Protein AF-A0A5C7MU66-F1 (afdb_monomer_lite)

pLDDT: mean 79.85, std 16.3, range [35.69, 97.62]

Sequence (130 aa):
MAGAGGIAARFTWHPDYANRTLFDVRQELVDDISADQRAYELAMEAAEAKESDALASIMALDKKWSEYDMGWAEADPGQLADRILEWRWEQEKRHELIPFSEIRAAAPPPEIPPQQAAWLSFLKRLFGRD

Foldseek 3Di:
DDPDDQQPDAQCQQPVGHRHGLVVQLVVQLVVLVVLLVLLVVLVVVVVVPDPVSVVSNVVSCVVCVQQALQSSPDNSNVSSVLVSVVSVVCSVVVHPDGSVVVCPPDDHPDRDPVCPVVSVVVCVVPVPD

Radius of gyration: 16.6 Å; chains: 1; bounding box: 36×30×45 Å

Structure (mmCIF, N/CA/C/O backbone):
data_AF-A0A5C7MU66-F1
#
_entry.id   AF-A0A5C7MU66-F1
#
loop_
_atom_site.group_PDB
_atom_site.id
_atom_site.type_symbol
_atom_site.label_atom_id
_atom_site.label_alt_id
_atom_site.label_comp_id
_atom_site.label_asym_id
_atom_site.label_entity_id
_atom_site.label_seq_id
_atom_site.pdbx_PDB_ins_code
_atom_site.Cartn_x
_atom_site.Cartn_y
_atom_site.Cartn_z
_atom_site.occupancy
_atom_site.B_iso_or_equiv
_atom_site.auth_seq_id
_atom_site.auth_comp_id
_atom_site.auth_asym_id
_atom_site.auth_atom_id
_atom_site.pdbx_PDB_model_num
ATOM 1 N N . MET A 1 1 ? 13.726 17.668 -20.332 1.00 40.41 1 MET A N 1
ATOM 2 C CA . MET A 1 1 ? 12.865 16.828 -21.192 1.00 40.41 1 MET A CA 1
ATOM 3 C C . MET A 1 1 ? 13.204 15.371 -20.926 1.00 40.41 1 MET A C 1
ATOM 5 O O . MET A 1 1 ? 14.298 14.960 -21.278 1.00 40.41 1 MET A O 1
ATOM 9 N N . ALA A 1 2 ? 12.310 14.627 -20.277 1.00 38.50 2 ALA A N 1
ATOM 10 C CA . ALA A 1 2 ? 12.358 13.164 -20.176 1.00 38.50 2 ALA A CA 1
ATOM 11 C C . ALA A 1 2 ? 10.917 12.661 -19.986 1.00 38.50 2 ALA A C 1
ATOM 13 O O . ALA A 1 2 ? 10.515 12.233 -18.912 1.00 38.50 2 ALA A O 1
ATOM 14 N N . GLY A 1 3 ? 10.098 12.857 -21.018 1.00 46.03 3 GLY A N 1
ATOM 15 C CA . GLY A 1 3 ? 8.733 12.347 -21.098 1.00 46.03 3 GLY A CA 1
ATOM 16 C C . GLY A 1 3 ? 8.693 11.159 -22.055 1.00 46.03 3 GLY A C 1
ATOM 17 O O . GLY A 1 3 ? 9.414 11.173 -23.048 1.00 46.03 3 GLY A O 1
ATOM 18 N N . ALA A 1 4 ? 7.836 10.181 -21.746 1.00 38.91 4 ALA A N 1
ATOM 19 C CA . ALA A 1 4 ? 7.479 8.984 -22.530 1.00 38.91 4 ALA A CA 1
ATOM 20 C C . ALA A 1 4 ? 8.136 7.628 -22.175 1.00 38.91 4 ALA A C 1
ATOM 22 O O . ALA A 1 4 ? 7.857 6.647 -22.855 1.00 38.91 4 ALA A O 1
ATOM 23 N N . GLY A 1 5 ? 8.916 7.511 -21.090 1.00 43.78 5 GLY A N 1
ATOM 24 C CA . GLY A 1 5 ? 9.433 6.206 -20.619 1.00 43.78 5 GLY A CA 1
ATOM 25 C C . GLY A 1 5 ? 8.619 5.521 -19.505 1.00 43.78 5 GLY A C 1
ATOM 26 O O . GLY A 1 5 ? 8.653 4.302 -19.380 1.00 43.78 5 GLY A O 1
ATOM 27 N N . GLY A 1 6 ? 7.873 6.288 -18.699 1.00 52.06 6 GLY A N 1
ATOM 28 C CA . GLY A 1 6 ? 7.305 5.800 -17.430 1.00 52.06 6 GLY A CA 1
ATOM 29 C C . GLY A 1 6 ? 6.096 4.864 -17.540 1.00 52.06 6 GLY A C 1
ATOM 30 O O . GLY A 1 6 ? 5.855 4.084 -16.631 1.00 52.06 6 GLY A O 1
ATOM 31 N N . ILE A 1 7 ? 5.354 4.902 -18.653 1.00 53.34 7 ILE A N 1
ATOM 32 C CA . ILE A 1 7 ? 4.136 4.086 -18.849 1.00 53.34 7 ILE A CA 1
ATOM 33 C C . ILE A 1 7 ? 4.471 2.738 -19.522 1.00 53.34 7 ILE A C 1
ATOM 35 O O . ILE A 1 7 ? 3.722 1.775 -19.412 1.00 53.34 7 ILE A O 1
ATOM 39 N N . ALA A 1 8 ? 5.621 2.644 -20.201 1.00 64.81 8 ALA A N 1
ATOM 40 C CA . ALA A 1 8 ? 6.012 1.463 -20.975 1.00 64.81 8 ALA A CA 1
ATOM 41 C C . ALA A 1 8 ? 6.987 0.525 -20.247 1.00 64.81 8 ALA A C 1
ATOM 43 O O . ALA A 1 8 ? 7.207 -0.594 -20.710 1.00 64.81 8 ALA A O 1
ATOM 44 N N . ALA A 1 9 ? 7.601 0.964 -19.146 1.00 84.88 9 ALA A N 1
ATOM 45 C CA . ALA A 1 9 ? 8.543 0.126 -18.421 1.00 84.88 9 ALA A CA 1
ATOM 46 C C . ALA A 1 9 ? 7.796 -0.983 -17.650 1.00 84.88 9 ALA A C 1
ATOM 48 O O . ALA A 1 9 ? 6.718 -0.777 -17.081 1.00 84.88 9 ALA A O 1
ATOM 49 N N . ARG A 1 10 ? 8.345 -2.197 -17.726 1.00 92.12 10 ARG A N 1
ATOM 50 C CA . ARG A 1 10 ? 7.735 -3.436 -17.239 1.00 92.12 10 ARG A CA 1
ATOM 51 C C . ARG A 1 10 ? 8.728 -4.185 -16.380 1.00 92.12 10 ARG A C 1
ATOM 53 O O . ARG A 1 10 ? 9.922 -4.167 -16.666 1.00 92.12 10 ARG A O 1
ATOM 60 N N . PHE A 1 11 ? 8.204 -4.881 -15.386 1.00 91.56 11 PHE A N 1
ATOM 61 C CA . PHE A 1 11 ? 8.966 -5.865 -14.640 1.00 91.56 11 PHE A CA 1
ATOM 62 C C . PHE A 1 11 ? 9.212 -7.084 -15.527 1.00 91.56 11 PHE A C 1
ATOM 64 O O . PHE A 1 11 ? 8.290 -7.625 -16.142 1.00 91.56 11 PHE A O 1
ATOM 71 N N . THR A 1 12 ? 10.462 -7.507 -15.610 1.00 92.19 12 THR A N 1
ATOM 72 C CA . THR A 1 12 ? 10.910 -8.675 -16.373 1.00 92.19 12 THR A CA 1
ATOM 73 C C . THR A 1 12 ? 11.468 -9.759 -15.465 1.00 92.19 12 THR A C 1
ATOM 75 O O . THR A 1 12 ? 11.353 -10.939 -15.791 1.00 92.19 12 THR A O 1
ATOM 78 N N . TRP A 1 13 ? 12.013 -9.367 -14.315 1.00 92.56 13 TRP A N 1
ATOM 79 C CA . TRP A 1 13 ? 12.637 -10.261 -13.355 1.00 92.56 13 TRP A CA 1
ATOM 80 C C . TRP A 1 13 ? 11.822 -10.426 -12.065 1.00 92.56 13 TRP A C 1
ATOM 82 O O . TRP A 1 13 ? 11.786 -11.527 -11.517 1.00 92.56 13 TRP A O 1
ATOM 92 N N . HIS A 1 14 ? 11.145 -9.377 -11.586 1.00 87.44 14 HIS A N 1
ATOM 93 C CA . HIS A 1 14 ? 10.484 -9.380 -10.281 1.00 87.44 14 HIS A CA 1
ATOM 94 C C . HIS A 1 14 ? 9.444 -10.513 -10.168 1.00 87.44 14 HIS A C 1
ATOM 96 O O . HIS A 1 14 ? 8.500 -10.549 -10.964 1.00 87.44 14 HIS A O 1
ATOM 102 N N . PRO A 1 15 ? 9.549 -11.404 -9.161 1.00 88.81 15 PRO A N 1
ATOM 103 C CA . PRO A 1 15 ? 8.752 -12.632 -9.088 1.00 88.81 15 PRO A CA 1
ATOM 104 C C . PRO A 1 15 ? 7.244 -12.364 -9.037 1.00 88.81 15 PRO A C 1
ATOM 106 O O . PRO A 1 15 ? 6.479 -13.036 -9.723 1.00 88.81 15 PRO A O 1
ATOM 109 N N . ASP A 1 16 ? 6.830 -11.337 -8.292 1.00 88.50 16 ASP A N 1
ATOM 110 C CA . ASP A 1 16 ? 5.407 -11.021 -8.093 1.00 88.50 16 ASP A CA 1
ATOM 111 C C . ASP A 1 16 ? 4.806 -10.144 -9.203 1.00 88.50 16 ASP A C 1
ATOM 113 O O . ASP A 1 16 ? 3.587 -10.042 -9.336 1.00 88.50 16 ASP A O 1
ATOM 117 N N . TYR A 1 17 ? 5.649 -9.497 -10.015 1.00 89.50 17 TYR A N 1
ATOM 118 C CA . TYR A 1 17 ? 5.208 -8.478 -10.972 1.00 89.50 17 TYR A CA 1
ATOM 119 C C . TYR A 1 17 ? 5.629 -8.773 -12.407 1.00 89.50 17 TYR A C 1
ATOM 121 O O . TYR A 1 17 ? 5.405 -7.938 -13.278 1.00 89.50 17 TYR A O 1
ATOM 129 N N . ALA A 1 18 ? 6.201 -9.944 -12.689 1.00 89.31 18 ALA A N 1
ATOM 130 C CA . ALA A 1 18 ? 6.680 -10.306 -14.017 1.00 89.31 18 ALA A CA 1
ATOM 131 C C . ALA A 1 18 ? 5.636 -10.013 -15.112 1.00 89.31 18 ALA A C 1
ATOM 133 O O . ALA A 1 18 ? 4.472 -10.406 -15.033 1.00 89.31 18 ALA A O 1
ATOM 134 N N . ASN A 1 19 ? 6.079 -9.321 -16.162 1.00 89.62 19 ASN A N 1
ATOM 135 C CA . ASN A 1 19 ? 5.291 -8.812 -17.285 1.00 89.62 19 ASN A CA 1
ATOM 136 C C . ASN A 1 19 ? 4.285 -7.701 -16.959 1.00 89.62 19 ASN A C 1
ATOM 138 O O . ASN A 1 19 ? 3.609 -7.233 -17.878 1.00 89.62 19 ASN A O 1
ATOM 142 N N . ARG A 1 20 ? 4.182 -7.222 -15.723 1.00 93.00 20 ARG A N 1
ATOM 143 C CA . ARG A 1 20 ? 3.320 -6.086 -15.378 1.00 93.00 20 ARG A CA 1
ATOM 144 C C . ARG A 1 20 ? 4.022 -4.764 -15.665 1.00 93.00 20 ARG A C 1
ATOM 146 O O . ARG A 1 20 ? 5.248 -4.674 -15.576 1.00 93.00 20 ARG A O 1
ATOM 153 N N . THR A 1 21 ? 3.259 -3.744 -16.054 1.00 94.00 21 THR A N 1
ATOM 154 C CA . THR A 1 21 ? 3.808 -2.392 -16.231 1.00 94.00 21 THR A CA 1
ATOM 155 C C . THR A 1 21 ? 3.956 -1.700 -14.877 1.00 94.00 21 THR A C 1
ATOM 157 O O . THR A 1 21 ? 3.229 -2.013 -13.932 1.00 94.00 21 THR A O 1
ATOM 160 N N . LEU A 1 22 ? 4.871 -0.731 -14.778 1.00 92.25 22 LEU A N 1
ATOM 161 C CA . LEU A 1 22 ? 4.959 0.134 -13.594 1.00 92.25 22 LEU A CA 1
ATOM 162 C C . LEU A 1 22 ? 3.637 0.859 -13.330 1.00 92.25 22 LEU A C 1
ATOM 164 O O . LEU A 1 22 ? 3.259 1.020 -12.177 1.00 92.25 22 LEU A O 1
ATOM 168 N N . PHE A 1 23 ? 2.928 1.265 -14.387 1.00 92.12 23 PHE A N 1
ATOM 169 C CA . PHE A 1 23 ? 1.626 1.917 -14.271 1.00 92.12 23 PHE A CA 1
ATOM 170 C C . PHE A 1 23 ? 0.589 1.003 -13.605 1.00 92.12 23 PHE A C 1
ATOM 172 O O . PHE A 1 23 ? -0.047 1.422 -12.641 1.00 92.12 23 PHE A O 1
ATOM 179 N N . ASP A 1 24 ? 0.471 -0.248 -14.060 1.00 93.62 24 ASP A N 1
ATOM 180 C CA . ASP A 1 24 ? -0.501 -1.200 -13.507 1.00 93.62 24 ASP A CA 1
ATOM 181 C C . ASP A 1 24 ? -0.192 -1.529 -12.043 1.00 93.62 24 ASP A C 1
ATOM 183 O O . ASP A 1 24 ? -1.099 -1.595 -11.220 1.00 93.62 24 ASP A O 1
ATOM 187 N N . VAL A 1 25 ? 1.089 -1.730 -11.709 1.00 94.31 25 VAL A N 1
ATOM 188 C CA . VAL A 1 25 ? 1.505 -2.019 -10.325 1.00 94.31 25 VAL A CA 1
ATOM 189 C C . VAL A 1 25 ? 1.269 -0.804 -9.433 1.00 94.31 25 VAL A C 1
ATOM 191 O O . VAL A 1 25 ? 0.768 -0.951 -8.324 1.00 94.31 25 VAL A O 1
ATOM 194 N N . ARG A 1 26 ? 1.565 0.408 -9.916 1.00 94.62 26 ARG A N 1
ATOM 195 C CA . ARG A 1 26 ? 1.267 1.643 -9.182 1.00 94.62 26 ARG A CA 1
ATOM 196 C C . ARG A 1 26 ? -0.221 1.766 -8.884 1.00 94.62 26 ARG A C 1
ATOM 198 O O . ARG A 1 26 ? -0.584 2.107 -7.766 1.00 94.62 26 ARG A O 1
ATOM 205 N N . GLN A 1 27 ? -1.065 1.553 -9.892 1.00 95.88 27 GLN A N 1
ATOM 206 C CA . GLN A 1 27 ? -2.507 1.698 -9.744 1.00 95.88 27 GLN A CA 1
ATOM 207 C C . GLN A 1 27 ? -3.060 0.684 -8.739 1.00 95.88 27 GLN A C 1
ATOM 209 O O . GLN A 1 27 ? -3.793 1.079 -7.840 1.00 95.88 27 GLN A O 1
ATOM 214 N N . GLU A 1 28 ? -2.627 -0.576 -8.826 1.00 95.94 28 GLU A N 1
ATOM 215 C CA . GLU A 1 28 ? -2.991 -1.604 -7.847 1.00 95.94 28 GLU A CA 1
ATOM 216 C C . GLU A 1 28 ? -2.553 -1.228 -6.429 1.00 95.94 28 GLU A C 1
ATOM 218 O O . GLU A 1 28 ? -3.354 -1.311 -5.507 1.00 95.94 28 GLU A O 1
ATOM 223 N N . LEU A 1 29 ? -1.323 -0.732 -6.252 1.00 96.06 29 LEU A N 1
ATOM 224 C CA . LEU A 1 29 ? -0.854 -0.272 -4.944 1.00 96.06 29 LEU A CA 1
ATOM 225 C C . LEU A 1 29 ? -1.723 0.863 -4.391 1.00 96.06 29 LEU A C 1
ATOM 227 O O . LEU A 1 29 ? -2.055 0.847 -3.211 1.00 96.06 29 LEU A O 1
ATOM 231 N N . VAL A 1 30 ? -2.102 1.840 -5.219 1.00 97.06 30 VAL A N 1
ATOM 232 C CA . VAL A 1 30 ? -2.981 2.940 -4.786 1.00 97.06 30 VAL A CA 1
ATOM 233 C C . VAL A 1 30 ? -4.346 2.414 -4.351 1.00 97.06 30 VAL A C 1
ATOM 235 O O . VAL A 1 30 ? -4.851 2.843 -3.310 1.00 97.06 30 VAL A O 1
ATOM 238 N N . ASP A 1 31 ? -4.933 1.503 -5.126 1.00 97.62 31 ASP A N 1
ATOM 239 C CA . ASP A 1 31 ? -6.244 0.924 -4.836 1.00 97.62 31 ASP A CA 1
ATOM 240 C C . ASP A 1 31 ? -6.204 0.099 -3.539 1.00 97.62 31 ASP A C 1
ATOM 242 O O . ASP A 1 31 ? -7.047 0.303 -2.660 1.00 97.62 31 ASP A O 1
ATOM 246 N N . ASP A 1 32 ? -5.183 -0.744 -3.371 1.00 97.12 32 ASP A N 1
ATOM 247 C CA . ASP A 1 32 ? -4.965 -1.565 -2.177 1.00 97.12 32 ASP A CA 1
ATOM 248 C C . ASP A 1 32 ? -4.749 -0.713 -0.925 1.00 97.12 32 ASP A C 1
ATOM 250 O O . ASP A 1 32 ? -5.401 -0.935 0.094 1.00 97.12 32 ASP A O 1
ATOM 254 N N . ILE A 1 33 ? -3.861 0.285 -0.994 1.00 96.44 33 ILE A N 1
ATOM 255 C CA . ILE A 1 33 ? -3.585 1.180 0.138 1.00 96.44 33 ILE A CA 1
ATOM 256 C C . ILE A 1 33 ? -4.858 1.937 0.518 1.00 96.44 33 ILE A C 1
ATOM 258 O O . ILE A 1 33 ? -5.206 2.001 1.692 1.00 96.44 33 ILE A O 1
ATOM 262 N N . SER A 1 34 ? -5.584 2.476 -0.463 1.00 96.88 34 SER A N 1
ATOM 263 C CA . SER A 1 34 ? -6.813 3.236 -0.206 1.00 96.88 34 SER A CA 1
ATOM 264 C C . SER A 1 34 ? -7.914 2.365 0.405 1.00 96.88 34 SER A C 1
ATOM 266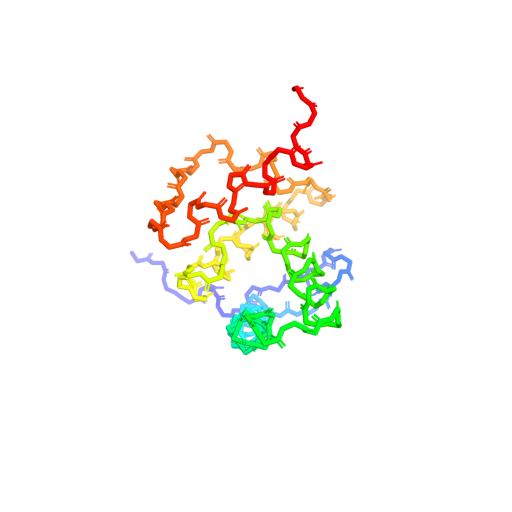 O O . SER A 1 34 ? -8.653 2.819 1.280 1.00 96.88 34 SER A O 1
ATOM 268 N N . ALA A 1 35 ? -8.056 1.122 -0.062 1.00 97.31 35 ALA A N 1
ATOM 269 C CA . ALA A 1 35 ? -9.012 0.171 0.492 1.00 97.31 35 ALA A CA 1
ATOM 270 C C . ALA A 1 35 ? -8.650 -0.203 1.935 1.00 97.31 35 ALA A C 1
ATOM 272 O O . ALA A 1 35 ? -9.515 -0.177 2.813 1.00 97.31 35 ALA A O 1
ATOM 273 N N . ASP A 1 36 ? -7.372 -0.471 2.191 1.00 96.62 36 ASP A N 1
ATOM 274 C CA . ASP A 1 36 ? -6.874 -0.856 3.507 1.00 96.62 36 ASP A CA 1
ATOM 275 C C . ASP A 1 36 ? -6.920 0.302 4.513 1.00 96.62 36 ASP A C 1
ATOM 277 O O . ASP A 1 36 ? -7.241 0.075 5.676 1.00 96.62 36 ASP A O 1
ATOM 281 N N . GLN A 1 37 ? -6.679 1.545 4.087 1.00 94.62 37 GLN A N 1
ATOM 282 C CA . GLN A 1 37 ? -6.839 2.732 4.937 1.00 94.62 37 GLN A CA 1
ATOM 283 C C . GLN A 1 37 ? -8.288 2.896 5.407 1.00 94.62 37 GLN A C 1
ATOM 285 O O . GLN A 1 37 ? -8.536 3.125 6.588 1.00 94.62 37 GLN A O 1
ATOM 290 N N . ARG A 1 38 ? -9.261 2.700 4.507 1.00 94.38 38 ARG A N 1
ATOM 291 C CA . ARG A 1 38 ? -10.687 2.718 4.874 1.00 94.38 38 ARG A CA 1
ATOM 292 C C . ARG A 1 38 ? -11.043 1.569 5.811 1.00 94.38 38 ARG A C 1
ATOM 294 O O . ARG A 1 38 ? -11.795 1.761 6.759 1.00 94.38 38 ARG A O 1
ATOM 301 N N . ALA A 1 39 ? -10.516 0.372 5.550 1.00 93.06 39 ALA A N 1
ATOM 302 C CA . ALA A 1 39 ? -10.731 -0.779 6.422 1.00 93.06 39 ALA A CA 1
ATOM 303 C C . ALA A 1 39 ? -10.140 -0.544 7.821 1.00 93.06 39 ALA A C 1
ATOM 305 O O . ALA A 1 39 ? -10.759 -0.913 8.816 1.00 93.06 39 ALA A O 1
ATOM 306 N N . TYR A 1 40 ? -8.978 0.106 7.896 1.00 90.62 40 TYR A N 1
ATOM 307 C CA . TYR A 1 40 ? -8.338 0.498 9.144 1.00 90.62 40 TYR A CA 1
ATOM 308 C C . TYR A 1 40 ? -9.181 1.512 9.921 1.00 90.62 40 TYR A C 1
ATOM 310 O O . TYR A 1 40 ? -9.423 1.302 11.105 1.00 90.62 40 TYR A O 1
ATOM 318 N N . GLU A 1 41 ? -9.678 2.566 9.267 1.00 89.50 41 GLU A N 1
ATOM 319 C CA . GLU A 1 41 ? -10.555 3.569 9.888 1.00 89.50 41 GLU A CA 1
ATOM 320 C C . GLU A 1 41 ? -11.823 2.924 10.472 1.00 89.50 41 GLU A C 1
ATOM 322 O O . GLU A 1 41 ? -12.109 3.082 11.658 1.00 89.50 41 GLU A O 1
ATOM 327 N N . LEU A 1 42 ? -12.513 2.089 9.687 1.00 90.38 42 LEU A N 1
ATOM 328 C CA . LEU A 1 42 ? -13.700 1.358 10.146 1.00 90.38 42 LEU A CA 1
ATOM 329 C C . LEU A 1 42 ? -13.392 0.410 11.313 1.00 90.38 42 LEU A C 1
ATOM 331 O O . LEU A 1 42 ? -14.183 0.283 12.249 1.00 90.38 42 LEU A O 1
ATOM 335 N N . ALA A 1 43 ? -12.246 -0.273 11.272 1.00 87.88 43 ALA A N 1
ATOM 336 C CA . ALA A 1 43 ? -11.835 -1.159 12.351 1.00 87.88 43 ALA A CA 1
ATOM 337 C C . ALA A 1 43 ? -11.469 -0.376 13.623 1.00 87.88 43 ALA A C 1
ATOM 339 O O . ALA A 1 43 ? -11.772 -0.835 14.723 1.00 87.88 43 ALA A O 1
ATOM 340 N N . MET A 1 44 ? -10.869 0.810 13.500 1.00 85.31 44 MET A N 1
ATOM 341 C CA . MET A 1 44 ? -10.591 1.696 14.634 1.00 85.31 44 MET A CA 1
ATOM 342 C C . MET A 1 44 ? -11.885 2.156 15.312 1.00 85.31 44 MET A C 1
ATOM 344 O O . MET A 1 44 ? -11.995 2.034 16.532 1.00 85.31 44 MET A O 1
ATOM 348 N N . GLU A 1 45 ? -12.889 2.579 14.539 1.00 84.75 45 GLU A N 1
ATOM 349 C CA . GLU A 1 45 ? -14.215 2.936 15.065 1.00 84.75 45 GLU A CA 1
ATOM 350 C C . GLU A 1 45 ? -14.887 1.753 15.787 1.00 84.75 45 GLU A C 1
ATOM 352 O O . GLU A 1 45 ? -15.435 1.902 16.881 1.00 84.75 45 GLU A O 1
ATOM 357 N N . ALA A 1 46 ? -14.809 0.546 15.217 1.00 82.06 46 ALA A N 1
ATOM 358 C CA . ALA A 1 46 ? -15.372 -0.661 15.827 1.00 82.06 46 ALA A CA 1
ATOM 359 C C . ALA A 1 46 ? -14.619 -1.101 17.099 1.00 82.06 46 ALA A C 1
ATOM 361 O O . ALA A 1 46 ? -15.224 -1.596 18.056 1.00 82.06 46 ALA A O 1
ATOM 362 N N . ALA A 1 47 ? -13.300 -0.900 17.156 1.00 76.69 47 ALA A N 1
ATOM 363 C CA . ALA A 1 47 ? -12.485 -1.249 18.317 1.00 76.69 47 ALA A CA 1
ATOM 364 C C . ALA A 1 47 ? -12.854 -0.418 19.560 1.00 76.69 47 ALA A C 1
ATOM 366 O O . ALA A 1 47 ? -12.826 -0.943 20.678 1.00 76.69 47 ALA A O 1
ATOM 367 N N . GLU A 1 48 ? -13.285 0.836 19.383 1.00 72.69 48 GLU A N 1
ATOM 368 C CA . GLU A 1 48 ? -13.816 1.668 20.473 1.00 72.69 48 GLU A CA 1
ATOM 369 C C . GLU A 1 48 ? -15.077 1.054 21.116 1.00 72.69 48 GLU A C 1
ATOM 371 O O . GLU A 1 48 ? -15.310 1.216 22.318 1.00 72.69 48 GLU A O 1
ATOM 376 N N . ALA A 1 49 ? -15.845 0.264 20.355 1.00 71.00 49 ALA A N 1
ATOM 377 C CA . ALA A 1 49 ? -17.060 -0.417 20.806 1.00 71.00 49 ALA A CA 1
ATOM 378 C C . ALA A 1 49 ? -16.823 -1.784 21.498 1.00 71.00 49 ALA A C 1
ATOM 380 O O . ALA A 1 49 ? -17.781 -2.376 22.000 1.00 71.00 49 ALA A O 1
ATOM 381 N N . LYS A 1 50 ? -15.559 -2.234 21.635 1.00 60.19 50 LYS A N 1
ATOM 382 C CA . LYS A 1 50 ? -15.093 -3.511 22.241 1.00 60.19 50 LYS A CA 1
ATOM 383 C C . LYS A 1 50 ? -15.282 -4.784 21.396 1.00 60.19 50 LYS A C 1
ATOM 385 O O . LYS A 1 50 ? -15.732 -5.805 21.919 1.00 60.19 50 LYS A O 1
ATOM 390 N N . GLU A 1 51 ? -14.841 -4.778 20.141 1.00 72.31 51 GLU A N 1
ATOM 391 C CA . GLU A 1 51 ? -14.756 -5.999 19.322 1.00 72.31 51 GLU A CA 1
ATOM 392 C C . GLU A 1 51 ? -13.307 -6.504 19.179 1.00 72.31 51 GLU A C 1
ATOM 394 O O . GLU A 1 51 ? -12.417 -5.787 18.722 1.00 72.31 51 GLU A O 1
ATOM 399 N N . SER A 1 52 ? -13.048 -7.762 19.566 1.00 76.38 52 SER A N 1
ATOM 400 C CA . SER A 1 52 ? -11.729 -8.411 19.423 1.00 76.38 52 SER A CA 1
ATOM 401 C C . SER A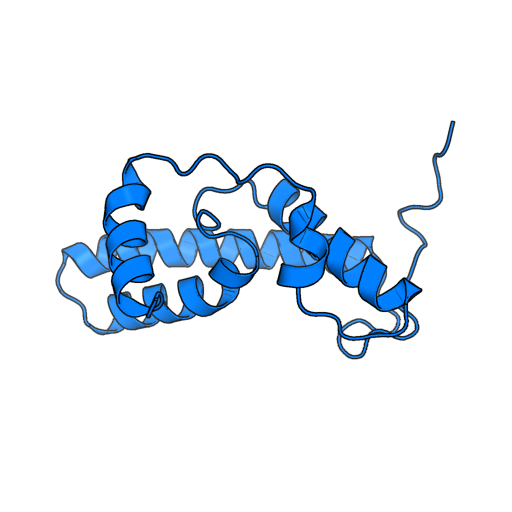 1 52 ? -11.290 -8.567 17.966 1.00 76.38 52 SER A C 1
ATOM 403 O O . SER A 1 52 ? -10.096 -8.539 17.668 1.00 76.38 52 SER A O 1
ATOM 405 N N . ASP A 1 53 ? -12.254 -8.712 17.062 1.00 82.31 53 ASP A N 1
ATOM 406 C CA . ASP A 1 53 ? -12.020 -8.969 15.640 1.00 82.31 53 ASP A CA 1
ATOM 407 C C . ASP A 1 53 ? -11.549 -7.700 14.910 1.00 82.31 53 ASP A C 1
ATOM 409 O O . ASP A 1 53 ? -10.708 -7.759 14.006 1.00 82.31 53 ASP A O 1
ATOM 413 N N . ALA A 1 54 ? -12.014 -6.535 15.370 1.00 84.62 54 ALA A N 1
ATOM 414 C CA . ALA A 1 54 ? -11.550 -5.237 14.902 1.00 84.62 54 ALA A CA 1
ATOM 415 C C . ALA A 1 54 ? -10.060 -5.033 15.221 1.00 84.62 54 ALA A C 1
ATOM 417 O O . ALA A 1 54 ? -9.278 -4.672 14.343 1.00 84.62 54 ALA A O 1
ATOM 418 N N . LEU A 1 55 ? -9.631 -5.381 16.442 1.00 83.31 55 LEU A N 1
ATOM 419 C CA . LEU A 1 55 ? -8.221 -5.296 16.835 1.00 83.31 55 LEU A CA 1
ATOM 420 C C . LEU A 1 55 ? -7.328 -6.225 15.997 1.00 83.31 55 LEU A C 1
ATOM 422 O O . LEU A 1 55 ? -6.234 -5.831 15.595 1.00 83.31 55 LEU A O 1
ATOM 426 N N . ALA A 1 56 ? -7.789 -7.444 15.702 1.00 87.12 56 ALA A N 1
ATOM 427 C CA . ALA A 1 56 ? -7.045 -8.372 14.850 1.00 87.12 56 ALA A CA 1
ATOM 428 C C . ALA A 1 56 ? -6.864 -7.823 13.423 1.00 87.12 56 ALA A C 1
ATOM 430 O O . ALA A 1 56 ? -5.772 -7.925 12.859 1.00 87.12 56 ALA A O 1
ATOM 431 N N . SER A 1 57 ? -7.909 -7.200 12.871 1.00 87.38 57 SER A N 1
ATOM 432 C CA . SER A 1 57 ? -7.869 -6.543 11.558 1.00 87.38 57 SER A CA 1
ATOM 433 C C . SER A 1 57 ? -6.871 -5.384 11.532 1.00 87.38 57 SER A C 1
ATOM 435 O O . SER A 1 57 ? -6.014 -5.344 10.651 1.00 87.38 57 SER A O 1
ATOM 437 N N . ILE A 1 58 ? -6.910 -4.506 12.541 1.00 87.81 58 ILE A N 1
ATOM 438 C CA . ILE A 1 58 ? -5.955 -3.395 12.703 1.00 87.81 58 ILE A CA 1
ATOM 439 C C . ILE A 1 58 ? -4.517 -3.930 12.719 1.00 87.81 58 ILE A C 1
ATOM 441 O O . ILE A 1 58 ? -3.681 -3.490 11.934 1.00 87.81 58 ILE A O 1
ATOM 445 N N . MET A 1 59 ? -4.232 -4.939 13.551 1.00 87.94 59 MET A N 1
ATOM 446 C CA . MET A 1 59 ? -2.887 -5.517 13.658 1.00 87.94 59 MET A CA 1
ATOM 447 C C . MET A 1 59 ? -2.398 -6.151 12.349 1.00 87.94 59 MET A C 1
ATOM 449 O O . MET A 1 59 ? -1.204 -6.092 12.047 1.00 87.94 59 MET A O 1
ATOM 453 N N . ALA A 1 60 ? -3.289 -6.781 11.579 1.00 90.50 60 ALA A N 1
ATOM 454 C CA . ALA A 1 60 ? -2.939 -7.371 10.291 1.00 90.50 60 ALA A CA 1
ATOM 455 C C . ALA A 1 60 ? -2.565 -6.297 9.258 1.00 90.50 60 ALA A C 1
ATOM 457 O O . ALA A 1 60 ? -1.556 -6.446 8.563 1.00 90.50 60 ALA A O 1
ATOM 458 N N . LEU A 1 61 ? -3.338 -5.209 9.200 1.00 92.56 61 LEU A N 1
ATOM 459 C CA . LEU A 1 61 ? -3.080 -4.077 8.312 1.00 92.56 61 LEU A CA 1
ATOM 460 C C . LEU A 1 61 ? -1.793 -3.340 8.702 1.00 92.56 61 LEU A C 1
ATOM 462 O O . LEU A 1 61 ? -0.945 -3.090 7.846 1.00 92.56 61 LEU A O 1
ATOM 466 N N . ASP A 1 62 ? -1.574 -3.101 9.995 1.00 89.62 62 ASP A N 1
ATOM 467 C CA . ASP A 1 62 ? -0.335 -2.485 10.471 1.00 89.62 62 ASP A CA 1
ATOM 468 C C . ASP A 1 62 ? 0.882 -3.345 10.160 1.00 89.62 62 ASP A C 1
ATOM 470 O O . ASP A 1 62 ? 1.894 -2.840 9.676 1.00 89.62 62 ASP A O 1
ATOM 474 N N . LYS A 1 63 ? 0.799 -4.663 10.356 1.00 89.19 63 LYS A N 1
ATOM 475 C CA . LYS A 1 63 ? 1.890 -5.564 9.975 1.00 89.19 63 LYS A CA 1
ATOM 476 C C . LYS A 1 63 ? 2.185 -5.505 8.471 1.00 89.19 63 LYS A C 1
ATOM 478 O O . LYS A 1 63 ? 3.349 -5.593 8.096 1.00 89.19 63 LYS A O 1
ATOM 483 N N . LYS A 1 64 ? 1.157 -5.377 7.626 1.00 92.12 64 LYS A N 1
ATOM 484 C CA . LYS A 1 64 ? 1.304 -5.308 6.164 1.00 92.12 64 LYS A CA 1
ATOM 485 C C . LYS A 1 64 ? 2.036 -4.039 5.726 1.00 92.12 64 LYS A C 1
ATOM 487 O O . LYS A 1 64 ? 2.911 -4.117 4.869 1.00 92.12 64 LYS A O 1
ATOM 492 N N . TRP A 1 65 ? 1.682 -2.889 6.296 1.00 92.19 65 TRP A N 1
ATOM 493 C CA . TRP A 1 65 ? 2.106 -1.595 5.757 1.00 92.19 65 TRP A CA 1
ATOM 494 C C . TRP A 1 65 ? 3.214 -0.891 6.551 1.00 92.19 65 TRP A C 1
ATOM 496 O O . TRP A 1 65 ? 3.960 -0.103 5.967 1.00 92.19 65 TRP A O 1
ATOM 506 N N . SER A 1 66 ? 3.398 -1.218 7.837 1.00 86.44 66 SER A N 1
ATOM 507 C CA . SER A 1 66 ? 4.418 -0.591 8.702 1.00 86.44 66 SER A CA 1
ATOM 508 C C . SER A 1 66 ? 5.865 -0.828 8.260 1.00 86.44 66 SER A C 1
ATOM 510 O O . SER A 1 66 ? 6.749 -0.048 8.624 1.00 86.44 66 SER A O 1
ATOM 512 N N . GLU A 1 67 ? 6.118 -1.863 7.450 1.00 85.25 67 GLU A N 1
ATOM 513 C CA . GLU A 1 67 ? 7.413 -2.077 6.793 1.00 85.25 67 GLU A CA 1
ATOM 514 C C . GLU A 1 67 ? 7.771 -0.911 5.858 1.00 85.25 67 GLU A C 1
ATOM 516 O O . GLU A 1 67 ? 8.925 -0.475 5.812 1.00 85.25 67 GLU A O 1
ATOM 521 N N . TYR A 1 68 ? 6.772 -0.380 5.153 1.00 86.94 68 TYR A N 1
ATOM 522 C CA . TYR A 1 68 ? 6.930 0.690 4.173 1.00 86.94 68 TYR A CA 1
ATOM 523 C C . TYR A 1 68 ? 6.796 2.069 4.815 1.00 86.94 68 TYR A C 1
ATOM 525 O O . TYR A 1 68 ? 7.584 2.978 4.543 1.00 86.94 68 TYR A O 1
ATOM 533 N N . ASP A 1 69 ? 5.801 2.225 5.688 1.00 85.31 69 ASP A N 1
ATOM 534 C CA . ASP A 1 69 ? 5.503 3.480 6.358 1.00 85.31 69 ASP A CA 1
ATOM 535 C C . ASP A 1 69 ? 4.807 3.231 7.700 1.00 85.31 69 ASP A C 1
ATOM 537 O O . ASP A 1 69 ? 3.732 2.644 7.773 1.00 85.31 69 ASP A O 1
ATOM 541 N N . MET A 1 70 ? 5.406 3.713 8.789 1.00 83.50 70 MET A N 1
ATOM 542 C CA . MET A 1 70 ? 4.792 3.614 10.116 1.00 83.50 70 MET A CA 1
ATOM 543 C C . MET A 1 70 ? 3.529 4.478 10.243 1.00 83.50 70 MET A C 1
ATOM 545 O O . MET A 1 70 ? 2.697 4.179 11.082 1.00 83.50 70 MET A O 1
ATOM 549 N N . GLY A 1 71 ? 3.378 5.530 9.439 1.00 84.50 71 GLY A N 1
ATOM 550 C CA . GLY A 1 71 ? 2.178 6.366 9.351 1.00 84.50 71 GLY A CA 1
ATOM 551 C C . GLY A 1 71 ? 1.311 6.042 8.132 1.00 84.50 71 GLY A C 1
ATOM 552 O O . GLY A 1 71 ? 0.594 6.918 7.651 1.00 84.50 71 GLY A O 1
ATOM 553 N N . TRP A 1 72 ? 1.393 4.817 7.592 1.00 91.19 72 TRP A N 1
ATOM 554 C CA . TRP A 1 72 ? 0.720 4.430 6.344 1.00 91.19 72 TRP A CA 1
ATOM 555 C C . TRP A 1 72 ? -0.779 4.750 6.325 1.00 91.19 72 TRP A C 1
ATOM 557 O O . TRP A 1 72 ? -1.297 5.111 5.273 1.00 91.19 72 TRP A O 1
ATOM 567 N N . ALA A 1 73 ? -1.464 4.642 7.468 1.00 90.81 73 ALA A N 1
ATOM 568 C CA . ALA A 1 73 ? -2.910 4.816 7.558 1.00 90.81 73 ALA A CA 1
ATOM 569 C C . ALA A 1 73 ? -3.368 6.255 7.245 1.00 90.81 73 ALA A C 1
ATOM 571 O O . ALA A 1 73 ? -4.507 6.458 6.843 1.00 90.81 73 ALA A O 1
ATOM 572 N N . GLU A 1 74 ? -2.482 7.247 7.392 1.00 85.81 74 GLU A N 1
ATOM 573 C CA . GLU A 1 74 ? -2.751 8.660 7.061 1.00 85.81 74 GLU A CA 1
ATOM 574 C C . GLU A 1 74 ? -1.863 9.211 5.941 1.00 85.81 74 GLU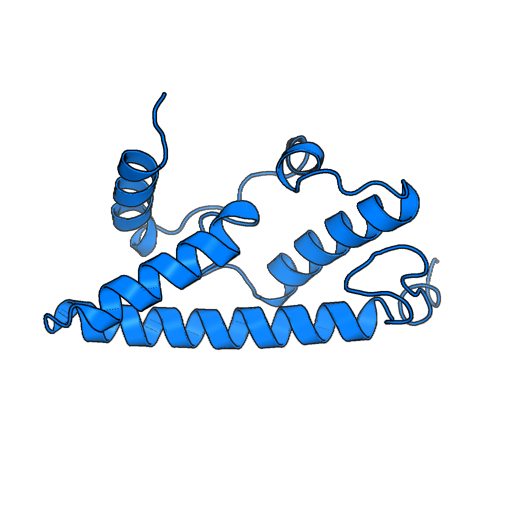 A C 1
ATOM 576 O O . GLU A 1 74 ? -2.003 10.367 5.539 1.00 85.81 74 GLU A O 1
ATOM 581 N N . ALA A 1 75 ? -0.946 8.397 5.418 1.00 88.44 75 ALA A N 1
ATOM 582 C CA . ALA A 1 75 ? -0.140 8.776 4.272 1.00 88.44 75 ALA A CA 1
ATOM 583 C C . ALA A 1 75 ? -1.021 8.970 3.029 1.00 88.44 75 ALA A C 1
ATOM 585 O O . ALA A 1 75 ? -2.015 8.270 2.837 1.00 88.44 75 ALA A O 1
ATOM 586 N N . ASP A 1 76 ? -0.618 9.871 2.130 1.00 90.19 76 ASP A N 1
ATOM 587 C CA . ASP A 1 76 ? -1.234 9.933 0.806 1.00 90.19 76 ASP A CA 1
ATOM 588 C C . ASP A 1 76 ? -1.013 8.588 0.075 1.00 90.19 76 ASP A C 1
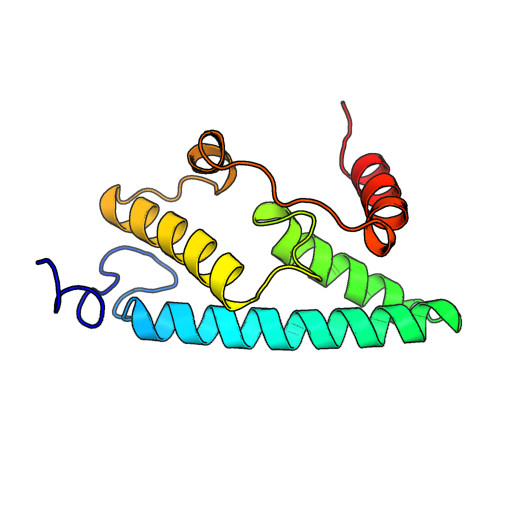ATOM 590 O O . ASP A 1 76 ? 0.145 8.176 -0.094 1.00 90.19 76 ASP A O 1
ATOM 594 N N . PRO A 1 77 ? -2.081 7.897 -0.376 1.00 92.62 77 PRO A N 1
ATOM 595 C CA . PRO A 1 77 ? -1.957 6.596 -1.034 1.00 92.62 77 PRO A CA 1
ATOM 596 C C . PRO A 1 77 ? -1.079 6.640 -2.277 1.00 92.62 77 PRO A C 1
ATOM 598 O O . PRO A 1 77 ? -0.325 5.705 -2.538 1.00 92.62 77 PRO A O 1
ATOM 601 N N . GLY A 1 78 ? -1.143 7.742 -3.030 1.00 91.38 78 GLY A N 1
ATOM 602 C CA . GLY A 1 78 ? -0.323 7.962 -4.215 1.00 91.38 78 GLY A CA 1
ATOM 603 C C . GLY A 1 78 ? 1.160 8.019 -3.873 1.00 91.38 78 GLY A C 1
ATOM 604 O O . GLY A 1 78 ? 1.951 7.289 -4.463 1.00 91.38 78 GLY A O 1
ATOM 605 N N . GLN A 1 79 ? 1.535 8.832 -2.887 1.00 90.38 79 GLN A N 1
ATOM 606 C CA . GLN A 1 79 ? 2.923 8.985 -2.451 1.00 90.38 79 GLN A CA 1
ATOM 607 C C . GLN A 1 79 ? 3.482 7.717 -1.799 1.00 90.38 79 GLN A C 1
ATOM 609 O O . GLN A 1 79 ? 4.666 7.411 -1.955 1.00 90.38 79 GLN A O 1
ATOM 614 N N . LEU A 1 80 ? 2.668 6.974 -1.044 1.00 90.75 80 LEU A N 1
ATOM 615 C CA . LEU A 1 80 ? 3.089 5.681 -0.505 1.00 90.75 80 LEU A CA 1
ATOM 616 C C . LEU A 1 80 ?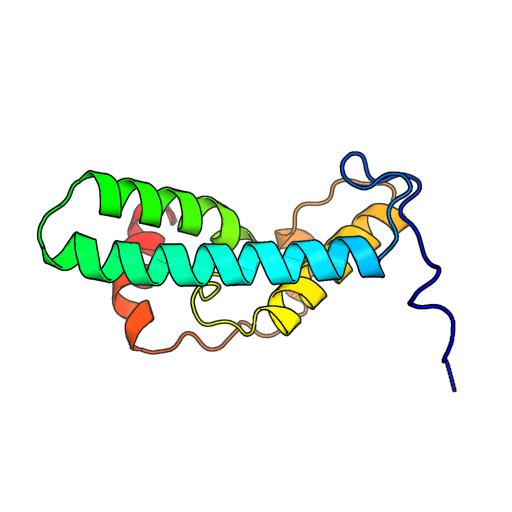 3.273 4.650 -1.628 1.00 90.75 80 LEU A C 1
ATOM 618 O O . LEU A 1 80 ? 4.316 3.999 -1.677 1.00 90.75 80 LEU A O 1
ATOM 622 N N . ALA A 1 81 ? 2.331 4.565 -2.571 1.00 93.88 81 ALA A N 1
ATOM 623 C CA . ALA A 1 81 ? 2.451 3.700 -3.741 1.00 93.88 81 ALA A CA 1
ATOM 624 C C . ALA A 1 81 ? 3.688 4.037 -4.585 1.00 93.88 81 ALA A C 1
ATOM 626 O O . ALA A 1 81 ? 4.405 3.129 -4.992 1.00 93.88 81 ALA A O 1
ATOM 627 N N . ASP A 1 82 ? 3.980 5.322 -4.801 1.00 90.88 82 ASP A N 1
ATOM 628 C CA . ASP A 1 82 ? 5.157 5.773 -5.550 1.00 90.88 82 ASP A CA 1
ATOM 629 C C . ASP A 1 82 ? 6.467 5.337 -4.880 1.00 90.88 82 ASP A C 1
ATOM 631 O O . ASP A 1 82 ? 7.352 4.803 -5.549 1.00 90.88 82 ASP A O 1
ATOM 635 N N . ARG A 1 83 ? 6.573 5.473 -3.551 1.00 89.69 83 ARG A N 1
ATOM 636 C CA . ARG A 1 83 ? 7.750 5.019 -2.786 1.00 89.69 83 ARG A CA 1
ATOM 637 C C . ARG A 1 83 ? 7.927 3.503 -2.832 1.00 89.69 83 ARG A C 1
ATOM 639 O O . ARG A 1 83 ? 9.042 3.015 -3.018 1.00 89.69 83 ARG A O 1
ATOM 646 N N . ILE A 1 84 ? 6.839 2.749 -2.665 1.00 92.00 84 ILE A N 1
ATOM 647 C CA . ILE A 1 84 ? 6.877 1.283 -2.757 1.00 92.00 84 ILE A CA 1
ATOM 648 C C . ILE A 1 84 ? 7.283 0.870 -4.173 1.00 92.00 84 ILE A C 1
ATOM 650 O O . ILE A 1 84 ? 8.156 0.019 -4.335 1.00 92.00 84 ILE A O 1
ATOM 654 N N . LEU A 1 85 ? 6.703 1.494 -5.198 1.00 92.88 85 LEU A N 1
ATOM 655 C CA . LEU A 1 85 ? 7.014 1.211 -6.594 1.00 92.88 85 LEU A CA 1
ATOM 656 C C . LEU A 1 85 ? 8.476 1.513 -6.932 1.00 92.88 85 LEU A C 1
ATOM 658 O O . LEU A 1 85 ? 9.106 0.723 -7.631 1.00 92.88 85 LEU A O 1
ATOM 662 N N . GLU A 1 86 ? 9.030 2.614 -6.424 1.00 90.56 86 GLU A N 1
ATOM 663 C CA . GLU A 1 86 ? 10.443 2.956 -6.601 1.00 90.56 86 GLU A CA 1
ATOM 664 C C . GLU A 1 86 ? 11.359 1.872 -6.019 1.00 90.56 86 GLU A C 1
ATOM 666 O O . GLU A 1 86 ? 12.282 1.417 -6.699 1.00 90.56 86 GLU A O 1
ATOM 671 N N . TRP A 1 87 ? 11.063 1.387 -4.809 1.00 90.44 87 TRP A N 1
ATOM 672 C CA . TRP A 1 87 ? 11.792 0.268 -4.208 1.00 90.44 87 TRP A CA 1
ATOM 673 C C . TRP A 1 87 ? 11.686 -1.015 -5.044 1.00 90.44 87 TRP A C 1
ATOM 675 O O . TRP A 1 87 ? 12.705 -1.639 -5.344 1.00 90.44 87 TRP A O 1
ATOM 685 N N . ARG A 1 88 ? 10.477 -1.389 -5.480 1.00 91.69 88 ARG A N 1
ATOM 686 C CA . ARG A 1 88 ? 10.263 -2.566 -6.343 1.00 91.69 88 ARG A CA 1
ATOM 687 C C . ARG A 1 88 ? 11.021 -2.445 -7.660 1.00 91.69 88 ARG A C 1
ATOM 689 O O . ARG A 1 88 ? 11.591 -3.418 -8.151 1.00 91.69 88 ARG A O 1
ATOM 696 N N . TRP A 1 89 ? 11.055 -1.249 -8.234 1.00 91.31 89 TRP A N 1
ATOM 697 C CA . TRP A 1 89 ? 11.797 -0.983 -9.458 1.00 91.31 89 TRP A CA 1
ATOM 698 C C . TRP A 1 89 ? 13.312 -1.065 -9.253 1.00 91.31 89 TRP A C 1
ATOM 700 O O . TRP A 1 89 ? 14.046 -1.461 -10.156 1.00 91.31 89 TRP A O 1
ATOM 710 N N . GLU A 1 90 ? 13.808 -0.734 -8.067 1.00 90.00 90 GLU A N 1
ATOM 711 C CA . GLU A 1 90 ? 15.220 -0.901 -7.739 1.00 90.00 90 GLU A CA 1
ATOM 712 C C . GLU A 1 90 ? 15.600 -2.378 -7.539 1.00 90.00 90 GLU A C 1
ATOM 714 O O . GLU A 1 90 ? 16.655 -2.795 -8.020 1.00 90.00 90 GLU A O 1
ATOM 719 N N . GLN A 1 91 ? 14.721 -3.191 -6.938 1.00 90.88 91 GLN A N 1
ATOM 720 C CA . GLN A 1 91 ? 14.873 -4.655 -6.909 1.00 90.88 91 GLN A CA 1
ATOM 721 C C . GLN A 1 91 ? 14.961 -5.236 -8.325 1.00 90.88 91 GLN A C 1
ATOM 723 O O . GLN A 1 91 ? 15.847 -6.041 -8.612 1.00 90.88 91 GLN A O 1
ATOM 728 N N . GLU A 1 92 ? 14.083 -4.782 -9.227 1.00 91.44 92 GLU A N 1
ATOM 729 C CA . GLU A 1 92 ? 14.113 -5.152 -10.645 1.00 91.44 92 GLU A CA 1
ATOM 730 C C . GLU A 1 92 ? 15.453 -4.790 -11.290 1.00 91.44 92 GLU A C 1
ATOM 732 O O . GLU A 1 92 ? 16.067 -5.639 -11.918 1.00 91.44 92 GLU A O 1
ATOM 737 N N . LYS A 1 93 ? 15.967 -3.568 -11.112 1.00 89.94 93 LYS A N 1
ATOM 738 C CA . LYS A 1 93 ? 17.256 -3.182 -11.716 1.00 89.94 93 LYS A CA 1
ATOM 739 C C . LYS A 1 93 ? 18.437 -4.001 -11.201 1.00 89.94 93 LYS A C 1
ATOM 741 O O . LYS A 1 93 ? 19.402 -4.204 -11.937 1.00 89.94 93 LYS A O 1
ATOM 746 N N . ARG A 1 94 ? 18.392 -4.415 -9.935 1.00 90.25 94 ARG A N 1
ATOM 747 C CA . ARG A 1 94 ? 19.466 -5.181 -9.287 1.00 90.25 94 ARG A CA 1
ATOM 748 C C . ARG A 1 94 ? 19.327 -6.686 -9.480 1.00 90.25 94 ARG A C 1
ATOM 750 O O . ARG A 1 94 ? 20.287 -7.404 -9.221 1.00 90.25 94 ARG A O 1
ATOM 757 N N . HIS A 1 95 ? 18.165 -7.151 -9.939 1.00 92.81 95 HIS A N 1
ATOM 758 C CA . HIS A 1 95 ? 17.781 -8.559 -9.910 1.00 92.81 95 HIS A CA 1
ATOM 759 C C . HIS A 1 95 ? 17.983 -9.185 -8.518 1.00 92.81 95 HIS A C 1
ATOM 761 O O . HIS A 1 95 ? 18.491 -10.300 -8.385 1.00 92.81 95 HIS A O 1
ATOM 767 N N . GLU A 1 96 ? 17.598 -8.449 -7.473 1.00 90.88 96 GLU A N 1
ATOM 768 C CA . GLU A 1 96 ? 17.774 -8.860 -6.082 1.00 90.88 96 GLU A CA 1
ATOM 769 C C . GLU A 1 96 ? 16.578 -8.433 -5.220 1.00 90.88 96 GLU A C 1
ATOM 771 O O . GLU A 1 96 ? 16.100 -7.303 -5.314 1.00 90.88 96 GLU A O 1
ATOM 776 N N . LEU A 1 97 ? 16.097 -9.334 -4.353 1.00 87.44 97 LEU A N 1
ATOM 777 C CA . LEU A 1 97 ? 14.989 -9.073 -3.424 1.00 87.44 97 LEU A CA 1
ATOM 778 C C . LEU A 1 97 ? 15.492 -8.395 -2.144 1.00 87.44 97 LEU A C 1
ATOM 780 O O . LEU A 1 97 ? 15.346 -8.923 -1.043 1.00 87.44 97 LEU A O 1
ATOM 784 N N . ILE A 1 98 ? 16.103 -7.223 -2.299 1.00 85.94 98 ILE A N 1
ATOM 785 C CA . ILE A 1 98 ? 16.571 -6.421 -1.166 1.00 85.94 98 ILE A CA 1
ATOM 786 C C . ILE A 1 98 ? 15.384 -5.922 -0.322 1.00 85.94 98 ILE A C 1
ATOM 788 O O . ILE A 1 98 ? 14.393 -5.459 -0.896 1.00 85.94 98 ILE A O 1
ATOM 792 N N . PRO A 1 99 ? 15.436 -5.994 1.019 1.00 85.19 99 PRO A N 1
ATOM 793 C CA . PRO A 1 99 ? 14.351 -5.534 1.884 1.00 85.19 99 PRO A CA 1
ATOM 794 C C . PRO A 1 99 ? 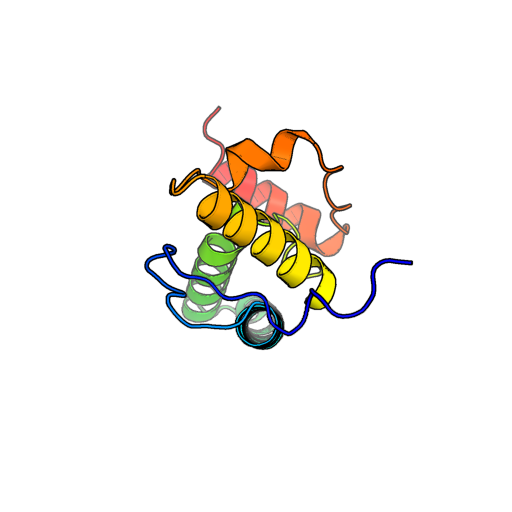14.133 -4.019 1.766 1.00 85.19 99 PRO A C 1
ATOM 796 O O . PRO A 1 99 ? 15.055 -3.262 1.455 1.00 85.19 99 PRO A O 1
ATOM 799 N N . PHE A 1 100 ? 12.912 -3.547 2.045 1.00 81.00 100 PHE A N 1
ATOM 800 C CA . PHE A 1 100 ? 12.567 -2.121 1.923 1.00 81.00 100 PHE A CA 1
ATOM 801 C C . PHE A 1 100 ? 13.439 -1.217 2.815 1.00 81.00 100 PHE A C 1
ATOM 803 O O . PHE A 1 100 ? 13.789 -0.092 2.444 1.00 81.00 100 PHE A O 1
ATOM 810 N N . SER A 1 101 ? 13.857 -1.731 3.974 1.00 77.81 101 SER A N 1
ATOM 811 C CA . SER A 1 101 ? 14.708 -1.031 4.941 1.00 77.81 101 SER A CA 1
ATOM 812 C C . SER A 1 101 ? 16.073 -0.607 4.387 1.00 77.81 101 SER A C 1
ATOM 814 O O . SER A 1 101 ? 16.597 0.417 4.824 1.00 77.81 101 SER A O 1
ATOM 816 N N . GLU A 1 102 ? 16.636 -1.333 3.417 1.00 71.94 102 GLU A N 1
ATOM 817 C CA . GLU A 1 102 ? 17.964 -1.043 2.858 1.00 71.94 102 GLU A CA 1
ATOM 818 C C . GLU A 1 102 ? 17.985 0.199 1.958 1.00 71.94 102 GLU A C 1
ATOM 820 O O . GLU A 1 102 ? 18.996 0.898 1.891 1.00 71.94 102 GLU A O 1
ATOM 825 N N . ILE A 1 103 ? 16.869 0.518 1.295 1.00 66.94 103 ILE A N 1
ATOM 826 C CA . ILE A 1 103 ? 16.763 1.688 0.404 1.00 66.94 103 ILE A CA 1
ATOM 827 C C . ILE A 1 103 ? 16.258 2.927 1.159 1.00 66.94 103 ILE A C 1
ATOM 829 O O . ILE A 1 103 ? 16.624 4.057 0.829 1.00 66.94 103 ILE A O 1
ATOM 833 N N . ARG A 1 104 ? 15.482 2.732 2.234 1.00 59.38 104 ARG A N 1
ATOM 834 C CA . ARG A 1 104 ? 14.875 3.803 3.043 1.00 59.38 104 ARG A CA 1
ATOM 835 C C . ARG A 1 104 ? 15.878 4.780 3.674 1.00 59.38 104 ARG A C 1
ATOM 837 O O . ARG A 1 104 ? 15.484 5.898 3.996 1.00 59.38 104 ARG A O 1
ATOM 844 N N . ALA A 1 105 ? 17.152 4.413 3.830 1.00 52.12 105 ALA A N 1
ATOM 845 C CA . ALA A 1 105 ? 18.159 5.241 4.507 1.00 52.12 105 ALA A CA 1
ATOM 846 C C . ALA A 1 105 ? 18.323 6.674 3.937 1.00 52.12 105 ALA A C 1
ATOM 848 O O . ALA A 1 105 ? 18.921 7.516 4.604 1.00 52.12 105 ALA A O 1
ATOM 849 N N . ALA A 1 106 ? 17.784 6.973 2.747 1.00 45.97 106 ALA A N 1
ATOM 850 C CA . ALA A 1 106 ? 17.899 8.277 2.092 1.00 45.97 106 ALA A CA 1
ATOM 851 C C . ALA A 1 106 ? 16.656 9.199 2.166 1.00 45.97 106 ALA A C 1
ATOM 853 O O . ALA A 1 106 ? 16.787 10.378 1.837 1.00 45.97 106 ALA A O 1
ATOM 854 N N . ALA A 1 107 ? 15.471 8.727 2.582 1.00 49.72 107 ALA A N 1
ATOM 855 C CA . ALA A 1 107 ? 14.248 9.547 2.579 1.00 49.72 107 ALA A CA 1
ATOM 856 C C . ALA A 1 107 ? 13.894 10.076 3.986 1.00 49.72 107 ALA A C 1
ATOM 858 O O . ALA A 1 107 ? 13.958 9.309 4.953 1.00 49.72 107 ALA A O 1
ATOM 859 N N . PRO A 1 108 ? 13.497 11.360 4.135 1.00 53.09 108 PRO A N 1
ATOM 860 C CA . PRO A 1 108 ? 13.035 11.876 5.418 1.00 53.09 108 PRO A CA 1
ATOM 861 C C . PRO A 1 108 ? 11.804 11.082 5.881 1.00 53.09 108 PRO A C 1
ATOM 863 O O . PRO A 1 108 ? 10.941 10.753 5.061 1.00 53.09 108 PRO A O 1
ATOM 866 N N . PRO A 1 109 ? 11.724 10.727 7.175 1.00 56.25 109 PRO A N 1
ATOM 867 C CA . PRO A 1 109 ? 10.579 10.004 7.692 1.00 56.25 109 PRO A CA 1
ATOM 868 C C . PRO A 1 109 ? 9.314 10.856 7.511 1.00 56.25 109 PRO A C 1
ATOM 870 O O . PRO A 1 109 ? 9.369 12.070 7.718 1.00 56.25 109 PRO A O 1
ATOM 873 N N . PRO A 1 110 ? 8.187 10.236 7.141 1.00 56.59 110 PRO A N 1
ATOM 874 C CA . PRO A 1 110 ? 6.904 10.921 7.100 1.00 56.59 110 PRO A CA 1
ATOM 875 C C . PRO A 1 110 ? 6.588 11.467 8.495 1.00 56.59 110 PRO A C 1
ATOM 877 O O . PRO A 1 110 ? 6.828 10.797 9.507 1.00 56.59 110 PRO A O 1
ATOM 880 N N . GLU A 1 111 ? 6.100 12.705 8.555 1.00 58.31 111 GLU A N 1
ATOM 881 C CA . GLU A 1 111 ? 5.629 13.295 9.805 1.00 58.31 111 GLU A CA 1
ATOM 882 C C . GLU A 1 111 ? 4.436 12.479 10.300 1.00 58.31 111 GLU A C 1
ATOM 884 O O . GLU A 1 111 ? 3.435 12.354 9.603 1.00 58.31 111 GLU A O 1
ATOM 889 N N . ILE A 1 112 ? 4.565 11.885 11.488 1.00 59.16 112 ILE A N 1
ATOM 890 C CA . ILE A 1 112 ? 3.491 11.102 12.096 1.00 59.16 112 ILE A CA 1
ATOM 891 C C . ILE A 1 112 ? 2.510 12.082 12.760 1.00 59.16 112 ILE A C 1
ATOM 893 O O . ILE A 1 112 ? 2.901 12.761 13.718 1.00 59.16 112 ILE A O 1
ATOM 897 N N . PRO A 1 113 ? 1.251 12.155 12.308 1.00 57.28 113 PRO A N 1
ATOM 898 C CA . PRO A 1 113 ? 0.235 13.001 12.919 1.00 57.28 113 PRO A CA 1
ATOM 899 C C . PRO A 1 113 ? -0.136 12.533 14.342 1.00 57.28 113 PRO A C 1
ATOM 901 O O . PRO A 1 113 ? -0.033 11.347 14.683 1.00 57.28 113 PRO A O 1
ATOM 904 N N . PRO A 1 114 ? -0.565 13.460 15.221 1.00 60.81 114 PRO A N 1
ATOM 905 C CA . PRO A 1 114 ? -0.679 13.219 16.661 1.00 60.81 114 PRO A CA 1
ATOM 906 C C . PRO A 1 114 ? -1.723 12.161 17.039 1.00 60.81 114 PRO A C 1
ATOM 908 O O . PRO A 1 114 ? -1.549 11.485 18.052 1.00 60.81 114 PRO A O 1
ATOM 911 N N . GLN A 1 115 ? -2.771 11.978 16.232 1.00 63.12 115 GLN A N 1
ATOM 912 C CA . GLN A 1 115 ? -3.804 10.968 16.483 1.00 63.12 115 GLN A CA 1
ATOM 913 C C . GLN A 1 115 ? -3.268 9.528 16.404 1.00 63.12 115 GLN A C 1
ATOM 915 O O . GLN A 1 115 ? -3.688 8.674 17.182 1.00 63.12 115 GLN A O 1
ATOM 920 N N . GLN A 1 116 ? -2.264 9.271 15.559 1.00 61.53 116 GLN A N 1
ATOM 921 C CA . GLN A 1 116 ? -1.628 7.954 15.451 1.00 61.53 116 GLN A CA 1
ATOM 922 C C . GLN A 1 116 ? -0.465 7.785 16.423 1.00 61.53 116 GLN A C 1
ATOM 924 O O . GLN A 1 116 ? -0.061 6.663 16.714 1.00 61.53 116 GLN A O 1
ATOM 929 N N . ALA A 1 117 ? 0.084 8.877 16.960 1.00 66.25 117 ALA A N 1
ATOM 930 C CA . ALA A 1 117 ? 1.290 8.835 17.779 1.00 66.25 117 ALA A CA 1
ATOM 931 C C . ALA A 1 117 ? 1.137 7.957 19.035 1.00 66.25 117 ALA A C 1
ATOM 933 O O . ALA A 1 117 ? 2.085 7.264 19.410 1.00 66.25 117 ALA A O 1
ATOM 934 N N . ALA A 1 118 ? -0.040 7.936 19.671 1.00 67.19 118 ALA A N 1
ATOM 935 C CA . ALA A 1 118 ? -0.289 7.132 20.871 1.00 67.19 118 ALA A CA 1
ATOM 936 C C . ALA A 1 118 ? -0.334 5.622 20.568 1.00 67.19 118 ALA A C 1
ATOM 938 O O . ALA A 1 118 ? 0.341 4.832 21.233 1.00 67.19 118 ALA A O 1
ATOM 939 N N . TRP A 1 119 ? -1.069 5.234 19.523 1.00 65.19 119 TRP A N 1
ATOM 940 C CA . TRP A 1 119 ? -1.160 3.853 19.040 1.00 65.19 119 TRP A CA 1
ATOM 941 C C . TRP A 1 119 ? 0.170 3.360 18.449 1.00 65.19 119 TRP A C 1
ATOM 943 O O . TRP A 1 119 ? 0.648 2.285 18.803 1.00 65.19 119 TRP A O 1
ATOM 953 N N . LEU A 1 120 ? 0.856 4.180 17.651 1.00 65.25 120 LEU A N 1
ATOM 954 C CA . LEU A 1 120 ? 2.166 3.847 17.086 1.00 65.25 120 LEU A CA 1
ATOM 955 C C . LEU A 1 120 ? 3.254 3.734 18.152 1.00 65.25 120 LEU A C 1
ATOM 957 O O . LEU A 1 120 ? 4.162 2.918 18.020 1.00 65.25 120 LEU A O 1
ATOM 961 N N . SER A 1 121 ? 3.174 4.513 19.233 1.00 66.69 121 SER A N 1
ATOM 962 C CA . SER A 1 121 ? 4.068 4.348 20.387 1.00 66.69 121 SER A CA 1
ATOM 963 C C . SER A 1 121 ? 3.809 3.028 21.115 1.00 66.69 121 SER A C 1
ATOM 965 O O . SER A 1 121 ? 4.753 2.369 21.552 1.00 66.69 121 SER A O 1
ATOM 967 N N . PHE A 1 122 ? 2.545 2.609 21.210 1.00 67.31 122 PHE A N 1
ATOM 968 C CA . PHE A 1 122 ? 2.173 1.295 21.726 1.00 67.31 122 PHE A CA 1
ATOM 969 C C . PHE A 1 122 ? 2.683 0.159 20.820 1.00 67.31 122 PHE A C 1
ATOM 971 O O . PHE A 1 122 ? 3.313 -0.774 21.319 1.00 67.31 122 PHE A O 1
ATOM 978 N N . LEU A 1 123 ? 2.538 0.274 19.497 1.00 65.62 123 LEU A N 1
ATOM 979 C CA . LEU A 1 123 ? 3.081 -0.687 18.533 1.00 65.62 123 LEU A CA 1
ATOM 980 C C . LEU A 1 123 ? 4.609 -0.748 18.546 1.00 65.62 123 LEU A C 1
ATOM 982 O O . LEU A 1 123 ? 5.176 -1.835 18.611 1.00 65.62 123 LEU A O 1
ATOM 986 N N . LYS A 1 124 ? 5.298 0.398 18.564 1.00 67.19 124 LYS A N 1
ATOM 987 C CA . LYS A 1 124 ? 6.761 0.447 18.721 1.00 67.19 124 LYS A CA 1
ATOM 988 C C . LYS A 1 124 ? 7.214 -0.254 19.994 1.00 67.19 124 LYS A C 1
ATOM 990 O O . LYS A 1 124 ? 8.262 -0.877 19.987 1.00 67.19 124 LYS A O 1
ATOM 995 N N . ARG A 1 125 ? 6.432 -0.202 21.072 1.00 68.88 125 ARG A N 1
ATOM 996 C CA . ARG A 1 125 ? 6.735 -0.924 22.314 1.00 68.88 125 ARG A CA 1
ATOM 997 C C . ARG A 1 125 ? 6.481 -2.434 22.217 1.00 68.88 125 ARG A C 1
ATOM 999 O O . ARG A 1 125 ? 7.121 -3.196 22.932 1.00 68.88 125 ARG A O 1
ATOM 1006 N N . LEU A 1 126 ? 5.553 -2.861 21.362 1.00 63.78 126 LEU A N 1
ATOM 1007 C CA . LEU A 1 126 ? 5.242 -4.273 21.107 1.00 63.78 126 LEU A CA 1
ATOM 1008 C C . LEU A 1 126 ? 6.224 -4.937 20.133 1.00 63.78 126 LEU A C 1
ATOM 1010 O O . LEU A 1 126 ? 6.571 -6.100 20.323 1.00 63.78 126 LEU A O 1
ATOM 1014 N N . PHE A 1 127 ? 6.668 -4.206 19.109 1.00 62.72 127 PHE A N 1
ATOM 1015 C CA . PHE A 1 127 ? 7.512 -4.720 18.024 1.00 62.72 127 PHE A CA 1
ATOM 1016 C C . PHE A 1 127 ? 8.974 -4.254 18.098 1.00 62.72 127 PHE A C 1
ATOM 1018 O O . PHE A 1 127 ? 9.847 -4.883 17.507 1.00 62.72 127 PHE A O 1
ATOM 1025 N N . GLY A 1 128 ? 9.262 -3.184 18.838 1.00 53.16 128 GLY A N 1
ATOM 1026 C CA . GLY A 1 128 ? 10.609 -2.700 19.130 1.00 53.16 128 GLY A CA 1
ATOM 1027 C C . GLY A 1 128 ? 11.141 -3.335 20.407 1.00 53.16 128 GLY A C 1
ATOM 1028 O O . GLY A 1 128 ? 10.972 -2.800 21.502 1.00 53.16 128 GLY A O 1
ATOM 1029 N N . ARG A 1 129 ? 11.777 -4.496 20.261 1.00 35.69 129 ARG A N 1
ATOM 1030 C CA . ARG A 1 129 ? 12.679 -5.044 21.271 1.00 35.69 129 ARG A CA 1
ATOM 1031 C C . ARG A 1 129 ? 14.095 -4.589 20.904 1.00 35.69 129 ARG A C 1
ATOM 1033 O O . ARG A 1 129 ? 14.681 -5.198 20.020 1.00 35.69 129 ARG A O 1
ATOM 1040 N N . ASP A 1 130 ? 14.515 -3.515 21.581 1.00 39.28 130 ASP A N 1
ATOM 1041 C CA . ASP A 1 130 ? 15.828 -2.829 21.614 1.00 39.28 130 ASP A CA 1
ATOM 1042 C C . ASP A 1 130 ? 16.545 -2.561 20.278 1.00 39.28 130 ASP A C 1
ATOM 1044 O O . ASP A 1 130 ? 17.133 -3.494 19.688 1.00 39.28 130 ASP A O 1
#

Secondary structure (DSSP, 8-state):
---SSTTT-B-SS-TTTTT-BHHHHHHHHHHHHHHHHHHHHHHHHHHHTT-HHHHHHHHHHHHHHTTT-TTTTTS-HHHHHHHHHHHHHHHHHHTS---HHHHGGGSPPPPPPHHHHHHHHHHHHHH---